Protein AF-A0A847DPF0-F1 (afdb_monomer_lite)

Structure (mmCIF, N/CA/C/O backbone):
data_AF-A0A847DPF0-F1
#
_entry.id   AF-A0A847DPF0-F1
#
loop_
_atom_site.group_PDB
_atom_site.id
_atom_site.type_symbol
_atom_site.label_atom_id
_atom_site.label_alt_id
_atom_site.label_comp_id
_atom_site.label_asym_id
_atom_site.label_entity_id
_atom_site.label_seq_id
_atom_site.pdbx_PDB_ins_code
_atom_site.Cartn_x
_atom_site.Cartn_y
_atom_site.Cartn_z
_atom_site.occupancy
_atom_site.B_iso_or_equiv
_atom_site.auth_seq_id
_atom_site.auth_comp_id
_atom_site.auth_asym_id
_atom_site.auth_atom_id
_atom_site.pdbx_PDB_model_num
ATOM 1 N N . MET A 1 1 ? -7.034 -13.609 19.473 1.00 72.25 1 MET A N 1
ATOM 2 C CA . MET A 1 1 ? -5.839 -13.436 18.614 1.00 72.25 1 MET A CA 1
ATOM 3 C C . MET A 1 1 ? -6.177 -13.614 17.130 1.00 72.25 1 MET A C 1
ATOM 5 O O . MET A 1 1 ? -5.946 -12.679 16.377 1.00 72.25 1 MET A O 1
ATOM 9 N N . ALA A 1 2 ? -6.837 -14.715 16.737 1.00 83.12 2 ALA A N 1
ATOM 10 C CA . ALA A 1 2 ? -7.254 -15.003 15.352 1.00 83.12 2 ALA A CA 1
ATOM 11 C C . ALA A 1 2 ? -7.943 -13.831 14.622 1.00 83.12 2 ALA A C 1
ATOM 13 O O . ALA A 1 2 ? -7.499 -13.434 13.554 1.00 83.12 2 ALA A O 1
ATOM 14 N N . LYS A 1 3 ? -8.940 -13.184 15.246 1.00 84.25 3 LYS A N 1
ATOM 15 C CA . LYS A 1 3 ? -9.634 -12.020 14.661 1.00 84.25 3 LYS A CA 1
ATOM 16 C C . LYS A 1 3 ? -8.692 -10.865 14.283 1.00 84.25 3 LYS A C 1
ATOM 18 O O . LYS A 1 3 ? -8.919 -10.216 13.273 1.00 84.25 3 LYS A O 1
ATOM 23 N N . ARG A 1 4 ? -7.636 -10.609 15.068 1.00 86.25 4 ARG A N 1
ATOM 24 C CA . ARG A 1 4 ? -6.664 -9.537 14.777 1.00 86.25 4 ARG A CA 1
ATOM 25 C C . ARG A 1 4 ? -5.805 -9.897 13.570 1.00 86.25 4 ARG A C 1
ATOM 27 O O . ARG A 1 4 ? -5.619 -9.067 12.693 1.00 86.25 4 ARG A O 1
ATOM 34 N N . ILE A 1 5 ? -5.354 -11.149 13.506 1.00 87.31 5 ILE A N 1
ATOM 35 C CA . ILE A 1 5 ? -4.572 -11.672 12.381 1.00 87.31 5 ILE A CA 1
ATOM 36 C C . ILE A 1 5 ? -5.396 -11.600 11.092 1.00 87.31 5 ILE A C 1
ATOM 38 O O . ILE A 1 5 ? -4.906 -11.085 10.097 1.00 87.31 5 ILE A O 1
ATOM 42 N N . SER A 1 6 ? -6.668 -12.009 11.119 1.00 89.38 6 SER A N 1
ATOM 43 C CA . SER A 1 6 ? -7.554 -11.902 9.952 1.00 89.38 6 SER A CA 1
ATOM 44 C C . SER A 1 6 ? -7.735 -10.458 9.475 1.00 89.38 6 SER A C 1
ATOM 46 O O . SER A 1 6 ? -7.743 -10.216 8.274 1.00 89.38 6 SER A O 1
ATOM 48 N N . VAL A 1 7 ? -7.839 -9.487 10.391 1.00 89.50 7 VAL A N 1
ATOM 49 C CA . VAL A 1 7 ? -7.923 -8.061 10.026 1.00 89.50 7 VAL A CA 1
ATOM 50 C C . VAL A 1 7 ? -6.612 -7.562 9.421 1.00 89.50 7 VAL A C 1
ATOM 52 O O . VAL A 1 7 ? -6.655 -6.804 8.460 1.00 89.50 7 VAL A O 1
ATOM 55 N N . MET A 1 8 ? -5.458 -8.002 9.930 1.00 90.25 8 MET A N 1
ATOM 56 C CA . MET A 1 8 ? -4.157 -7.649 9.348 1.00 90.25 8 MET A CA 1
ATOM 57 C C . MET A 1 8 ? -3.954 -8.272 7.967 1.00 90.25 8 MET A C 1
ATOM 59 O O . MET A 1 8 ? -3.493 -7.585 7.067 1.00 90.25 8 MET A O 1
ATOM 63 N N . LEU A 1 9 ? -4.356 -9.530 7.766 1.00 88.88 9 LEU A N 1
ATOM 64 C CA . LEU A 1 9 ? -4.334 -10.166 6.445 1.00 88.88 9 LEU A CA 1
ATOM 65 C C . LEU A 1 9 ? -5.283 -9.462 5.467 1.00 88.88 9 LEU A C 1
ATOM 67 O O . LEU A 1 9 ? -4.934 -9.246 4.312 1.00 88.88 9 LEU A O 1
ATOM 71 N N . GLY A 1 10 ? -6.460 -9.045 5.938 1.00 89.75 10 GLY A N 1
ATOM 72 C CA . GLY A 1 10 ? -7.380 -8.233 5.145 1.00 89.75 10 GLY A CA 1
ATOM 73 C C . GLY A 1 10 ? -6.815 -6.849 4.810 1.00 89.75 10 GLY A C 1
ATOM 74 O O . GLY A 1 10 ? -6.996 -6.384 3.694 1.00 89.75 10 GLY A O 1
ATOM 75 N N . ALA A 1 11 ? -6.107 -6.211 5.746 1.00 88.75 11 ALA A N 1
ATOM 76 C CA . ALA A 1 11 ? -5.435 -4.927 5.533 1.00 88.75 11 ALA A CA 1
ATOM 77 C C . ALA A 1 11 ? -4.211 -5.035 4.611 1.00 88.75 11 ALA A C 1
ATOM 79 O O . ALA A 1 11 ? -3.897 -4.081 3.910 1.00 88.75 11 ALA A O 1
ATOM 80 N N . TRP A 1 12 ? -3.545 -6.192 4.596 1.00 90.56 12 TRP A N 1
ATOM 81 C CA . TRP A 1 12 ? -2.499 -6.507 3.626 1.00 90.56 12 TRP A CA 1
ATOM 82 C C . TRP A 1 12 ? -3.072 -6.643 2.214 1.00 90.56 12 TRP A C 1
ATOM 84 O O . TRP A 1 12 ? -2.501 -6.110 1.270 1.00 90.56 12 TRP A O 1
ATOM 94 N N . LEU A 1 13 ? -4.219 -7.318 2.074 1.00 88.75 13 LEU A N 1
ATOM 95 C CA . LEU A 1 13 ? -4.858 -7.530 0.775 1.00 88.75 13 LEU A CA 1
ATOM 96 C C . LEU A 1 13 ? -5.512 -6.257 0.222 1.00 88.75 13 LEU A C 1
ATOM 98 O O . LEU A 1 13 ? -5.413 -5.994 -0.972 1.00 88.75 13 LEU A O 1
ATOM 102 N N . ILE A 1 14 ? -6.202 -5.501 1.079 1.00 88.81 14 ILE A N 1
ATOM 103 C CA . ILE A 1 14 ? -6.930 -4.283 0.721 1.00 88.81 14 ILE A CA 1
ATOM 104 C C . ILE A 1 14 ? -6.419 -3.137 1.605 1.00 88.81 14 ILE A C 1
ATOM 106 O O . ILE A 1 14 ? -6.721 -3.114 2.810 1.00 88.81 14 ILE A O 1
ATOM 110 N N . PRO A 1 15 ? -5.703 -2.158 1.025 1.00 86.38 15 PRO A N 1
ATOM 111 C CA . PRO A 1 15 ? -5.195 -1.017 1.770 1.00 86.38 15 PRO A CA 1
ATOM 112 C C . PRO A 1 15 ? -6.320 -0.292 2.518 1.00 86.38 15 PRO A C 1
ATOM 114 O O . PRO A 1 15 ? -7.408 -0.066 1.994 1.00 86.38 15 PRO A O 1
ATOM 117 N N . GLY A 1 16 ? -6.092 0.059 3.783 1.00 85.62 16 GLY A N 1
ATOM 118 C CA . GLY A 1 16 ? -7.081 0.781 4.593 1.00 85.62 16 GLY A CA 1
ATOM 119 C C . GLY A 1 16 ? -8.219 -0.069 5.187 1.00 85.62 16 GLY A C 1
ATOM 120 O O . GLY A 1 16 ? -8.933 0.429 6.062 1.00 85.62 16 GLY A O 1
ATOM 121 N N . LEU A 1 17 ? -8.359 -1.358 4.839 1.00 88.94 17 LEU A N 1
ATOM 122 C CA . LEU A 1 17 ? -9.392 -2.238 5.418 1.00 88.94 17 LEU A CA 1
ATOM 123 C C . LEU A 1 17 ? -9.263 -2.354 6.945 1.00 88.94 17 LEU A C 1
ATOM 125 O O . LEU A 1 17 ? -10.265 -2.369 7.663 1.00 88.94 17 LEU A O 1
ATOM 129 N N . GLY A 1 18 ? -8.032 -2.341 7.461 1.00 87.75 18 GLY A N 1
ATOM 130 C CA . GLY A 1 18 ? -7.768 -2.341 8.900 1.00 87.75 18 GLY A CA 1
ATOM 131 C C . GLY A 1 18 ? -8.376 -1.138 9.634 1.00 87.75 18 GLY A C 1
ATOM 132 O O . GLY A 1 18 ? -8.964 -1.303 10.702 1.00 87.75 18 GLY A O 1
ATOM 133 N N . PHE A 1 19 ? -8.322 0.062 9.051 1.00 89.31 19 PHE A N 1
ATOM 134 C CA . PHE A 1 19 ? -8.974 1.251 9.615 1.00 89.31 19 PHE A CA 1
ATOM 135 C C . PHE A 1 19 ? -10.498 1.178 9.488 1.00 89.31 19 PHE A C 1
ATOM 137 O O . PHE A 1 19 ? -11.216 1.601 10.395 1.00 89.31 19 PHE A O 1
ATOM 144 N N . TRP A 1 20 ? -11.001 0.597 8.396 1.00 90.62 20 TRP A N 1
ATOM 145 C CA . TRP A 1 20 ? -12.437 0.453 8.168 1.00 90.62 20 TRP A CA 1
ATOM 146 C C . TRP A 1 20 ? -13.099 -0.433 9.226 1.00 90.62 20 TRP A C 1
ATOM 148 O O . TRP A 1 20 ? -14.112 -0.048 9.813 1.00 90.62 20 TRP A O 1
ATOM 158 N N . VAL A 1 21 ? -12.507 -1.599 9.505 1.00 90.06 21 VAL A N 1
ATOM 159 C CA . VAL A 1 21 ? -13.025 -2.560 10.495 1.00 90.06 21 VAL A CA 1
ATOM 160 C C . VAL A 1 21 ? -13.016 -1.979 11.910 1.00 90.06 21 VAL A C 1
ATOM 162 O O . VAL A 1 21 ? -13.909 -2.281 12.699 1.00 90.06 21 VAL A O 1
ATOM 165 N N . ASN A 1 22 ? -12.051 -1.115 12.225 1.00 87.88 22 ASN A N 1
ATOM 166 C CA . ASN A 1 22 ? -11.950 -0.465 13.530 1.00 87.88 22 ASN A CA 1
ATOM 167 C C . ASN A 1 22 ? -12.730 0.871 13.621 1.00 87.88 22 ASN A C 1
ATOM 169 O O . ASN A 1 22 ? -12.622 1.578 14.618 1.00 87.88 22 ASN A O 1
ATOM 173 N N . GLY A 1 23 ? -13.544 1.216 12.612 1.00 88.56 23 GLY A N 1
ATOM 174 C CA . GLY A 1 23 ? -14.472 2.358 12.642 1.00 88.56 23 GLY A CA 1
ATOM 175 C C . GLY A 1 23 ? -13.927 3.678 12.080 1.00 88.56 23 GLY A C 1
ATOM 176 O O . GLY A 1 23 ? -14.692 4.624 11.889 1.00 88.56 23 GLY A O 1
ATOM 177 N N . ALA A 1 24 ? -12.646 3.748 11.715 1.00 89.81 24 ALA A N 1
ATOM 178 C CA . ALA A 1 24 ? -11.996 4.938 11.164 1.00 89.81 24 ALA A CA 1
ATOM 179 C C . ALA A 1 24 ? -12.177 5.052 9.635 1.00 89.81 24 ALA A C 1
ATOM 181 O O . ALA A 1 24 ? -11.220 5.071 8.858 1.00 89.81 24 ALA A O 1
ATOM 182 N N . ARG A 1 25 ? -13.434 5.149 9.178 1.00 90.25 25 ARG A N 1
ATOM 183 C CA . ARG A 1 25 ? -13.790 5.086 7.743 1.00 90.25 25 ARG A CA 1
ATOM 184 C C . ARG A 1 25 ? -13.151 6.180 6.880 1.00 90.25 25 ARG A C 1
ATOM 186 O O . ARG A 1 25 ? -12.773 5.906 5.749 1.00 90.25 25 ARG A O 1
ATOM 193 N N . LYS A 1 26 ? -12.999 7.406 7.398 1.00 90.31 26 LYS A N 1
ATOM 194 C CA . LYS A 1 26 ? -12.374 8.510 6.640 1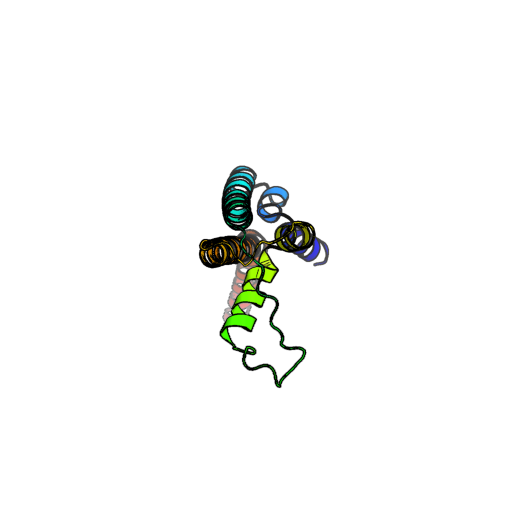.00 90.31 26 LYS A CA 1
ATOM 195 C C . LYS A 1 26 ? -10.910 8.207 6.311 1.00 90.31 26 LYS A C 1
ATOM 197 O O . LYS A 1 26 ? -10.501 8.360 5.168 1.00 90.31 26 LYS A O 1
ATOM 202 N N . GLN A 1 27 ? -10.149 7.735 7.299 1.00 89.88 27 GLN A N 1
ATOM 203 C CA . GLN A 1 27 ? -8.745 7.355 7.118 1.00 89.88 27 GLN A CA 1
ATOM 204 C C . GLN A 1 27 ? -8.617 6.156 6.177 1.00 89.88 27 GLN A C 1
ATOM 206 O O . GLN A 1 27 ? -7.768 6.173 5.294 1.00 89.88 27 GLN A O 1
ATOM 211 N N . ALA A 1 28 ? -9.506 5.166 6.313 1.00 89.88 28 ALA A N 1
ATOM 212 C CA . ALA A 1 28 ? -9.550 4.012 5.423 1.00 89.88 28 ALA A CA 1
ATOM 213 C C . ALA A 1 28 ? -9.701 4.418 3.950 1.00 89.88 28 ALA A C 1
ATOM 215 O O . ALA A 1 28 ? -8.925 3.964 3.118 1.00 89.88 28 ALA A O 1
ATOM 216 N N . ILE A 1 29 ? -10.654 5.305 3.639 1.00 92.94 29 ILE A N 1
ATOM 217 C CA . ILE A 1 29 ? -10.900 5.768 2.265 1.00 92.94 29 ILE A CA 1
ATOM 218 C C . ILE A 1 29 ? -9.709 6.566 1.731 1.00 92.94 29 ILE A C 1
ATOM 220 O O . ILE A 1 29 ? -9.291 6.337 0.602 1.00 92.94 29 ILE A O 1
ATOM 224 N N . ILE A 1 30 ? -9.151 7.482 2.529 1.00 93.88 30 ILE A N 1
ATOM 225 C CA . ILE A 1 30 ? -8.006 8.300 2.105 1.00 93.88 30 ILE A CA 1
ATOM 226 C C . ILE A 1 30 ? -6.801 7.410 1.784 1.00 93.88 30 ILE A C 1
ATOM 228 O O . ILE A 1 30 ? -6.205 7.562 0.722 1.00 93.88 30 ILE A O 1
ATOM 232 N N . LEU A 1 31 ? -6.465 6.468 2.672 1.00 91.88 31 LEU A N 1
ATOM 233 C CA . LEU A 1 31 ? -5.346 5.547 2.464 1.00 91.88 31 LEU A CA 1
ATOM 234 C C . LEU A 1 31 ? -5.590 4.617 1.278 1.00 91.88 31 LEU A C 1
ATOM 236 O O . LEU A 1 31 ? -4.681 4.426 0.480 1.00 91.88 31 LEU A O 1
ATOM 240 N N . PHE A 1 32 ? -6.808 4.088 1.139 1.00 92.50 32 PHE A N 1
ATOM 241 C CA . PHE A 1 32 ? -7.175 3.249 0.004 1.00 92.50 32 PHE A CA 1
ATOM 242 C C . PHE A 1 32 ? -6.993 3.997 -1.318 1.00 92.50 32 PHE A C 1
ATOM 244 O O . PHE A 1 32 ? -6.247 3.542 -2.173 1.00 92.50 32 PHE A O 1
ATOM 251 N N . ILE A 1 33 ? -7.597 5.183 -1.456 1.00 93.94 33 ILE A N 1
ATOM 252 C CA . ILE A 1 33 ? -7.495 5.991 -2.678 1.00 93.94 33 ILE A CA 1
ATOM 253 C C . ILE A 1 33 ? -6.038 6.342 -2.972 1.00 93.94 33 ILE A C 1
ATOM 255 O O . ILE A 1 33 ? -5.595 6.202 -4.104 1.00 93.94 33 ILE A O 1
ATOM 259 N N . LEU A 1 34 ? -5.279 6.791 -1.972 1.00 94.31 34 LEU A N 1
ATOM 260 C CA . LEU A 1 34 ? -3.902 7.219 -2.185 1.00 94.31 34 LEU A CA 1
ATOM 261 C C . LEU A 1 34 ? -3.013 6.049 -2.622 1.00 94.31 34 LEU A C 1
ATOM 263 O O . LEU A 1 34 ? -2.304 6.168 -3.614 1.00 94.31 34 LEU A O 1
ATOM 267 N N . ILE A 1 35 ? -3.071 4.915 -1.922 1.00 93.19 35 ILE A N 1
ATOM 268 C CA . ILE A 1 35 ? -2.233 3.745 -2.223 1.00 93.19 35 ILE A CA 1
ATOM 269 C C . ILE A 1 35 ? -2.614 3.135 -3.577 1.00 93.19 35 ILE A C 1
ATOM 271 O O . ILE A 1 35 ? -1.720 2.823 -4.368 1.00 93.19 35 ILE A O 1
ATOM 275 N N . GLU A 1 36 ? -3.913 3.036 -3.869 1.00 91.31 36 GLU A N 1
ATOM 276 C CA . GLU A 1 36 ? -4.426 2.483 -5.124 1.00 91.31 36 GLU A CA 1
ATOM 277 C C . GLU A 1 36 ? -4.115 3.392 -6.320 1.00 91.31 36 GLU A C 1
ATOM 279 O O . GLU A 1 36 ? -3.740 2.907 -7.381 1.00 91.31 36 GLU A O 1
ATOM 284 N N . LEU A 1 37 ? -4.191 4.720 -6.162 1.00 93.31 37 LEU A N 1
ATOM 285 C CA . LEU A 1 37 ? -3.801 5.657 -7.221 1.00 93.31 37 LEU A CA 1
ATOM 286 C C . LEU A 1 37 ? -2.308 5.561 -7.532 1.00 93.31 37 LEU A C 1
ATOM 288 O O . LEU A 1 37 ? -1.928 5.548 -8.700 1.00 93.31 37 LEU A O 1
ATOM 292 N N . LEU A 1 38 ? -1.459 5.468 -6.507 1.00 92.88 38 LEU A N 1
ATOM 293 C CA . LEU A 1 38 ? -0.020 5.279 -6.700 1.00 92.88 38 LEU A CA 1
ATOM 294 C C . LEU A 1 38 ? 0.287 3.948 -7.392 1.00 92.88 38 LEU A C 1
ATOM 296 O O . LEU A 1 38 ? 1.134 3.894 -8.282 1.00 92.88 38 LEU A O 1
ATOM 300 N N . PHE A 1 39 ? -0.435 2.893 -7.014 1.00 90.19 39 PHE A N 1
ATOM 301 C CA . PHE A 1 39 ? -0.334 1.589 -7.654 1.00 90.19 39 PHE A CA 1
ATOM 302 C C . PHE A 1 39 ? -0.762 1.653 -9.128 1.00 90.19 39 PHE A C 1
ATOM 304 O O . PHE A 1 39 ? -0.017 1.226 -10.008 1.00 90.19 39 PHE A O 1
ATOM 311 N N . ALA A 1 40 ? -1.908 2.273 -9.416 1.00 90.00 40 ALA A N 1
ATOM 312 C CA . ALA A 1 40 ? -2.419 2.452 -10.770 1.00 90.00 40 ALA A CA 1
ATOM 313 C C . ALA A 1 40 ? -1.471 3.285 -11.645 1.00 90.00 40 ALA A C 1
ATOM 315 O O . ALA A 1 40 ? -1.250 2.940 -12.802 1.00 90.00 40 ALA A O 1
ATOM 316 N N . VAL A 1 41 ? -0.860 4.345 -11.102 1.00 90.50 41 VAL A N 1
ATOM 317 C CA . VAL A 1 41 ? 0.177 5.121 -11.804 1.00 90.50 41 VAL A CA 1
ATOM 318 C C . VAL A 1 41 ? 1.388 4.244 -12.123 1.00 90.50 41 VAL A C 1
ATOM 320 O O . VAL A 1 41 ? 1.873 4.274 -13.253 1.00 90.50 41 VAL A O 1
ATOM 323 N N . GLY A 1 42 ? 1.841 3.427 -11.168 1.00 86.69 42 GLY A N 1
ATOM 324 C CA . GLY A 1 42 ? 2.922 2.467 -11.389 1.00 86.69 42 GLY A CA 1
ATOM 325 C C . GLY A 1 42 ? 2.613 1.473 -12.511 1.00 86.69 42 GLY A C 1
ATOM 326 O O . GLY A 1 42 ? 3.444 1.273 -13.395 1.00 86.69 42 GLY A O 1
ATOM 327 N N . LEU A 1 43 ? 1.393 0.925 -12.538 1.00 86.62 43 LEU A N 1
ATOM 328 C CA . LEU A 1 43 ? 0.938 0.031 -13.607 1.00 86.62 43 LEU A CA 1
ATOM 329 C C . LEU A 1 43 ? 0.820 0.735 -14.966 1.00 86.62 43 LEU A C 1
ATOM 331 O O . LEU A 1 43 ? 1.266 0.193 -15.974 1.00 86.62 43 LEU A O 1
ATOM 335 N N . CYS A 1 44 ? 0.266 1.949 -15.014 1.00 87.12 44 CYS A N 1
ATOM 336 C CA . CYS A 1 44 ? 0.152 2.734 -16.248 1.00 87.12 44 CYS A CA 1
ATOM 337 C C . CYS A 1 44 ? 1.518 3.044 -16.874 1.00 87.12 44 CYS A C 1
ATOM 339 O O . CYS A 1 44 ? 1.633 3.148 -18.093 1.00 87.12 44 CYS A O 1
ATOM 341 N N . LEU A 1 45 ? 2.560 3.166 -16.050 1.00 85.88 45 LEU A N 1
ATOM 342 C CA . LEU A 1 45 ? 3.939 3.371 -16.493 1.00 85.88 45 LEU A CA 1
ATOM 343 C C . LEU A 1 45 ? 4.651 2.066 -16.882 1.00 85.88 45 LEU A C 1
ATOM 345 O O . LEU A 1 45 ? 5.851 2.087 -17.138 1.00 85.88 45 LEU A O 1
ATOM 349 N N . SER A 1 46 ? 3.925 0.944 -16.965 1.00 82.25 46 SER A N 1
ATOM 350 C CA . SER A 1 46 ? 4.492 -0.389 -17.215 1.00 82.25 46 SER A CA 1
ATOM 351 C C . SER A 1 46 ? 5.531 -0.794 -16.166 1.00 82.25 46 SER A C 1
ATOM 353 O O . SER A 1 46 ? 6.534 -1.421 -16.494 1.00 82.25 46 SER A O 1
ATOM 355 N N . GLY A 1 47 ? 5.303 -0.412 -14.905 1.00 77.12 47 GLY A N 1
ATOM 356 C CA . GLY A 1 47 ? 6.125 -0.859 -13.789 1.00 77.12 47 GLY A CA 1
ATOM 357 C C . GLY A 1 47 ? 6.057 -2.373 -13.630 1.00 77.12 47 GLY A C 1
ATOM 358 O O . GLY A 1 47 ? 4.978 -2.965 -13.697 1.00 77.12 47 GLY A O 1
ATOM 359 N N . THR A 1 48 ? 7.208 -2.984 -13.380 1.00 77.56 48 THR A N 1
ATOM 360 C CA . THR A 1 48 ? 7.327 -4.429 -13.193 1.00 77.56 48 THR A CA 1
ATOM 361 C C . THR A 1 48 ? 7.653 -4.718 -11.741 1.00 77.56 48 THR A C 1
ATOM 363 O O . THR A 1 48 ? 8.456 -4.027 -11.111 1.00 77.56 48 THR A O 1
ATOM 366 N N . ILE A 1 49 ? 7.043 -5.772 -11.201 1.00 73.88 49 ILE A N 1
ATOM 367 C CA . ILE A 1 49 ? 7.438 -6.248 -9.883 1.00 73.88 49 ILE A CA 1
ATOM 368 C C . ILE A 1 49 ? 8.766 -6.974 -9.998 1.00 73.88 49 ILE A C 1
ATOM 370 O O . ILE A 1 49 ? 8.889 -7.951 -10.734 1.00 73.88 49 ILE A O 1
ATOM 374 N N . VAL A 1 50 ? 9.754 -6.504 -9.241 1.00 71.69 50 VAL A N 1
ATOM 375 C CA . VAL A 1 50 ? 11.083 -7.118 -9.212 1.00 71.69 50 VAL A CA 1
ATOM 376 C C . VAL A 1 50 ? 10.962 -8.473 -8.526 1.00 71.69 50 VAL A C 1
ATOM 378 O O . VAL A 1 50 ? 10.897 -8.549 -7.301 1.00 71.69 50 VAL A O 1
ATOM 381 N N . ILE A 1 51 ? 10.917 -9.547 -9.312 1.00 69.69 51 ILE A N 1
ATOM 382 C CA . ILE A 1 51 ? 11.035 -10.913 -8.810 1.00 69.69 51 ILE A CA 1
ATOM 383 C C . ILE A 1 51 ? 12.520 -11.265 -8.873 1.00 69.69 51 ILE A C 1
ATOM 385 O O . ILE A 1 51 ? 13.064 -11.414 -9.968 1.00 69.69 51 ILE A O 1
ATOM 389 N N . PRO A 1 52 ? 13.211 -11.362 -7.728 1.00 63.88 52 PRO A N 1
ATOM 390 C CA . PRO A 1 52 ? 14.627 -11.643 -7.733 1.00 63.88 52 PRO A CA 1
ATOM 391 C C . PRO A 1 52 ? 14.835 -13.040 -8.314 1.00 63.88 52 PRO A C 1
ATOM 393 O O . PRO A 1 52 ? 14.172 -14.006 -7.930 1.00 63.88 52 PRO A O 1
ATOM 396 N N . SER A 1 53 ? 15.809 -13.167 -9.209 1.00 59.69 53 SER A N 1
ATOM 397 C CA . SER A 1 53 ? 16.242 -14.430 -9.817 1.00 59.69 53 SER A CA 1
ATOM 398 C C . SER A 1 53 ? 16.937 -15.372 -8.814 1.00 59.69 53 SER A C 1
ATOM 400 O O . SER A 1 53 ? 17.586 -16.343 -9.194 1.00 59.69 53 SER A O 1
ATOM 402 N N . THR A 1 54 ? 16.749 -15.137 -7.512 1.00 51.81 54 THR A N 1
ATOM 403 C CA . THR A 1 54 ? 17.370 -15.780 -6.345 1.00 51.81 54 THR A CA 1
ATOM 404 C C . THR A 1 54 ? 17.162 -17.290 -6.207 1.00 51.81 54 THR A C 1
ATOM 406 O O . THR A 1 54 ? 17.731 -17.881 -5.295 1.00 51.81 54 THR A O 1
ATOM 409 N N . PHE A 1 55 ? 16.428 -17.953 -7.106 1.00 53.66 55 PHE A N 1
ATOM 410 C CA . PHE A 1 55 ? 16.491 -19.417 -7.222 1.00 53.66 55 PHE A CA 1
ATOM 411 C C . PHE A 1 55 ? 17.710 -19.905 -8.022 1.00 53.66 55 PHE A C 1
ATOM 413 O O . PHE A 1 55 ? 17.973 -21.105 -8.054 1.00 53.66 55 PHE A O 1
ATOM 420 N N . ASN A 1 56 ? 18.485 -18.995 -8.622 1.00 55.66 56 ASN A N 1
ATOM 421 C CA . ASN A 1 56 ? 19.759 -19.291 -9.259 1.00 55.66 56 ASN A CA 1
ATOM 422 C C . ASN A 1 56 ? 20.892 -18.448 -8.634 1.00 55.66 56 ASN A C 1
ATOM 424 O O . ASN A 1 56 ? 21.107 -17.306 -9.042 1.00 55.66 56 ASN A O 1
ATOM 428 N N . PRO A 1 57 ? 21.649 -18.989 -7.660 1.00 56.94 57 PRO A N 1
ATOM 429 C CA . PRO A 1 57 ? 22.747 -18.276 -6.999 1.00 56.94 57 PRO A CA 1
ATOM 430 C C . PRO A 1 57 ? 23.935 -17.940 -7.923 1.00 56.94 57 PRO A C 1
ATOM 432 O O . PRO A 1 57 ? 24.866 -17.272 -7.483 1.00 56.94 57 PRO A O 1
ATOM 435 N N . MET A 1 58 ? 23.924 -18.389 -9.186 1.00 56.16 58 MET A N 1
ATOM 436 C CA . MET A 1 58 ? 24.931 -18.040 -10.197 1.00 56.16 58 MET A CA 1
ATOM 437 C C . MET A 1 58 ? 24.509 -16.898 -11.135 1.00 56.16 58 MET A C 1
ATOM 439 O O . MET A 1 58 ? 25.305 -16.485 -11.979 1.00 56.16 58 MET A O 1
ATOM 443 N N . ALA A 1 59 ? 23.288 -16.368 -11.015 1.00 59.97 59 ALA A N 1
ATOM 444 C CA . ALA A 1 59 ? 22.874 -15.207 -11.794 1.00 59.97 59 ALA A CA 1
ATOM 445 C C . ALA A 1 59 ? 23.496 -13.927 -11.206 1.00 59.97 59 ALA A C 1
ATOM 447 O O . ALA A 1 59 ? 23.303 -13.612 -10.032 1.00 59.97 59 ALA A O 1
ATOM 448 N N . SER A 1 60 ? 24.205 -13.154 -12.036 1.00 56.38 60 SER A N 1
ATOM 449 C CA . SER A 1 60 ? 24.861 -11.881 -11.668 1.00 56.38 60 SER A CA 1
ATOM 450 C C . SER A 1 60 ? 23.897 -10.784 -11.168 1.00 56.38 60 SER A C 1
ATOM 452 O O . SER A 1 60 ? 24.334 -9.700 -10.786 1.00 56.38 60 SER A O 1
ATOM 454 N N . GLU A 1 61 ? 22.592 -11.051 -11.184 1.00 55.81 61 GLU A N 1
ATOM 455 C CA . GLU A 1 61 ? 21.502 -10.136 -10.833 1.00 55.81 61 GLU A CA 1
ATOM 456 C C . GLU A 1 61 ? 20.972 -10.352 -9.404 1.00 55.81 61 GLU A C 1
ATOM 458 O O . GLU A 1 61 ? 20.129 -9.588 -8.932 1.00 55.81 61 GLU A O 1
ATOM 463 N N . ALA A 1 62 ? 21.478 -11.364 -8.684 1.00 57.34 62 ALA A N 1
ATOM 464 C CA . ALA A 1 62 ? 21.151 -11.615 -7.282 1.00 57.34 62 ALA A CA 1
ATOM 465 C C . ALA A 1 62 ? 21.800 -10.554 -6.368 1.00 57.34 62 ALA A C 1
ATOM 467 O O . ALA A 1 62 ? 22.791 -10.793 -5.681 1.00 57.34 62 ALA A O 1
ATOM 468 N N . ASN A 1 63 ? 21.236 -9.348 -6.384 1.00 72.31 63 ASN A N 1
ATOM 469 C CA . ASN A 1 63 ? 21.653 -8.210 -5.574 1.00 72.31 63 ASN A CA 1
ATOM 470 C C . ASN A 1 63 ? 20.733 -8.067 -4.348 1.00 72.31 63 ASN A C 1
ATOM 472 O O . ASN A 1 63 ? 19.515 -8.239 -4.443 1.00 72.31 63 ASN A O 1
ATOM 476 N N . ILE A 1 64 ? 21.292 -7.688 -3.195 1.00 80.88 64 ILE A N 1
ATOM 477 C CA . ILE A 1 64 ? 20.525 -7.392 -1.975 1.00 80.88 64 ILE A CA 1
ATOM 478 C C . ILE A 1 64 ? 19.431 -6.342 -2.215 1.00 80.88 64 ILE A C 1
ATOM 480 O O . ILE A 1 64 ? 18.351 -6.429 -1.636 1.00 80.88 64 ILE A O 1
ATOM 484 N N . VAL A 1 65 ? 19.670 -5.395 -3.126 1.00 80.44 65 VAL A N 1
ATOM 485 C CA . VAL A 1 65 ? 18.688 -4.376 -3.515 1.00 80.44 65 VAL A CA 1
ATOM 486 C C . VAL A 1 65 ? 17.451 -5.006 -4.159 1.00 80.44 65 VAL A C 1
ATOM 488 O O . VAL A 1 65 ? 16.337 -4.583 -3.858 1.00 80.44 65 VAL A O 1
ATOM 491 N N . ALA A 1 66 ? 17.614 -6.044 -4.984 1.00 78.75 66 ALA A N 1
ATOM 492 C CA . ALA A 1 66 ? 16.494 -6.745 -5.613 1.00 78.75 66 ALA A CA 1
ATOM 493 C C . ALA A 1 66 ? 15.656 -7.503 -4.571 1.00 78.75 66 ALA A C 1
ATOM 495 O O . ALA A 1 66 ? 14.428 -7.451 -4.605 1.00 78.75 66 ALA A O 1
ATOM 496 N N . ILE A 1 67 ? 16.313 -8.129 -3.588 1.00 82.06 67 ILE A N 1
ATOM 497 C CA . ILE A 1 67 ? 15.642 -8.817 -2.474 1.00 82.06 67 ILE A CA 1
ATOM 498 C C . ILE A 1 67 ? 14.847 -7.823 -1.622 1.00 82.06 67 ILE A C 1
ATOM 500 O O . ILE A 1 67 ? 13.679 -8.058 -1.323 1.00 82.06 67 ILE A O 1
ATOM 504 N N . LEU A 1 68 ? 15.453 -6.693 -1.250 1.00 84.50 68 LEU A N 1
ATOM 505 C CA . LEU A 1 68 ? 14.772 -5.654 -0.475 1.00 84.50 68 LEU A CA 1
ATOM 506 C C . LEU A 1 68 ? 13.594 -5.057 -1.249 1.00 84.50 68 LEU A C 1
ATOM 508 O O . LEU A 1 68 ? 12.511 -4.889 -0.693 1.00 84.50 68 LEU A O 1
ATOM 512 N N . SER A 1 69 ? 13.785 -4.805 -2.543 1.00 84.88 69 SER A N 1
ATOM 513 C CA . SER A 1 69 ? 12.734 -4.313 -3.436 1.00 84.88 69 SER A CA 1
ATOM 514 C C . SER A 1 69 ? 11.558 -5.282 -3.498 1.00 84.88 69 SER A C 1
ATOM 516 O O . SER A 1 69 ? 10.412 -4.844 -3.418 1.00 84.88 69 SER A O 1
ATOM 518 N N . PHE A 1 70 ? 11.829 -6.585 -3.583 1.00 84.75 70 PHE A N 1
ATOM 519 C CA . PHE A 1 70 ? 10.806 -7.626 -3.563 1.00 84.75 70 PHE A CA 1
ATOM 520 C C . PHE A 1 70 ? 10.054 -7.682 -2.235 1.00 84.75 70 PHE A C 1
ATOM 522 O O . PHE A 1 70 ? 8.826 -7.696 -2.231 1.00 84.75 70 PHE A O 1
ATOM 529 N N . ILE A 1 71 ? 10.770 -7.657 -1.105 1.00 87.62 71 ILE A N 1
ATOM 530 C CA . ILE A 1 71 ? 10.153 -7.666 0.230 1.00 87.62 71 ILE A CA 1
AT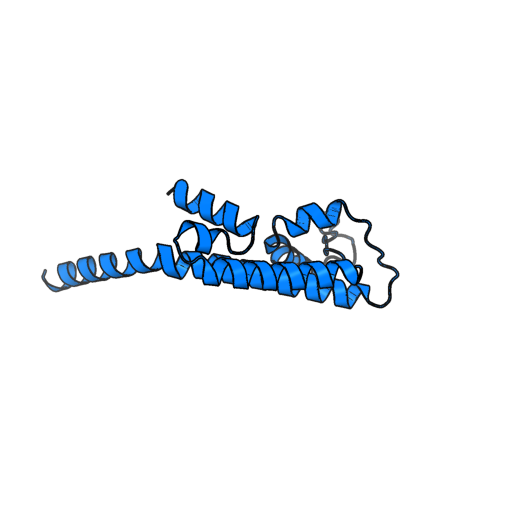OM 531 C C . ILE A 1 71 ? 9.219 -6.467 0.395 1.00 87.62 71 ILE A C 1
ATOM 533 O O . ILE A 1 71 ? 8.108 -6.622 0.894 1.00 87.62 71 ILE A O 1
ATOM 537 N N . VAL A 1 72 ? 9.638 -5.277 -0.043 1.00 89.06 72 VAL A N 1
ATOM 538 C CA . VAL A 1 72 ? 8.790 -4.081 0.018 1.00 89.06 72 VAL A CA 1
ATOM 539 C C . VAL A 1 72 ? 7.576 -4.239 -0.893 1.00 89.06 72 VAL A C 1
ATOM 541 O O . VAL A 1 72 ? 6.458 -4.000 -0.448 1.00 89.06 72 VAL A O 1
ATOM 544 N N . GLN A 1 73 ? 7.765 -4.692 -2.133 1.00 88.31 73 GLN A N 1
ATOM 545 C CA . GLN A 1 73 ? 6.678 -4.869 -3.103 1.00 88.31 73 GLN A CA 1
ATOM 546 C C . GLN A 1 73 ? 5.671 -5.956 -2.703 1.00 88.31 73 GLN A C 1
ATOM 548 O O . GLN A 1 73 ? 4.487 -5.855 -3.024 1.00 88.31 73 GLN A O 1
ATOM 553 N N . PHE A 1 74 ? 6.094 -6.942 -1.910 1.00 88.50 74 PHE A N 1
ATOM 554 C CA . PHE A 1 74 ? 5.213 -7.956 -1.331 1.00 88.50 74 PHE A CA 1
ATOM 555 C C . PHE A 1 74 ? 4.102 -7.355 -0.457 1.00 88.50 74 PHE A C 1
ATOM 557 O O . PHE A 1 74 ? 3.010 -7.915 -0.348 1.00 88.50 74 PHE A O 1
ATOM 564 N N . PHE A 1 75 ? 4.335 -6.184 0.139 1.00 88.81 75 PHE A N 1
ATOM 565 C CA . PHE A 1 75 ? 3.326 -5.501 0.944 1.00 88.81 75 PHE A CA 1
ATOM 566 C C . PHE A 1 75 ? 2.212 -4.846 0.128 1.00 88.81 75 PHE A C 1
ATOM 568 O O . PHE A 1 75 ? 1.263 -4.364 0.734 1.00 88.81 75 PHE A O 1
ATOM 575 N N . ASN A 1 76 ? 2.244 -4.870 -1.208 1.00 84.31 76 ASN A N 1
ATOM 576 C CA . ASN A 1 76 ? 1.086 -4.463 -2.011 1.00 84.31 76 ASN A CA 1
ATOM 577 C C . ASN A 1 76 ? -0.040 -5.513 -2.033 1.00 84.31 76 ASN A C 1
ATOM 579 O O . ASN A 1 76 ? -1.147 -5.209 -2.464 1.00 84.31 76 ASN A O 1
ATOM 583 N N . GLY A 1 77 ? 0.221 -6.745 -1.577 1.00 82.44 77 GLY A N 1
ATOM 584 C CA . GLY A 1 77 ? -0.786 -7.795 -1.412 1.00 82.44 77 GLY A CA 1
ATOM 585 C C . GLY A 1 77 ? -1.635 -8.043 -2.659 1.00 82.44 77 GLY A C 1
ATOM 586 O O . GLY A 1 77 ? -1.206 -8.740 -3.578 1.00 82.44 77 GLY A O 1
ATOM 587 N N . GLY A 1 78 ? -2.843 -7.472 -2.689 1.00 76.06 78 GLY A N 1
ATOM 588 C CA . GLY A 1 78 ? -3.767 -7.568 -3.821 1.00 76.06 78 GLY A CA 1
ATOM 589 C C . GLY A 1 78 ? -3.204 -6.999 -5.126 1.00 76.06 78 GLY A C 1
ATOM 590 O O . GLY A 1 78 ? -3.363 -7.627 -6.174 1.00 76.06 78 GLY A O 1
ATOM 591 N N . GLY A 1 79 ? -2.473 -5.881 -5.070 1.00 78.12 79 GLY A N 1
ATOM 592 C CA . GLY A 1 79 ? -1.848 -5.284 -6.254 1.00 78.12 79 GLY A CA 1
ATOM 593 C C . GLY A 1 79 ? -0.820 -6.214 -6.903 1.00 78.12 79 GLY A C 1
ATOM 594 O O . GLY A 1 79 ? -0.771 -6.339 -8.126 1.00 78.12 79 GLY A O 1
ATOM 595 N N . LEU A 1 80 ? -0.077 -6.974 -6.093 1.00 79.75 80 LEU A N 1
ATOM 596 C CA . LEU A 1 80 ? 0.887 -7.953 -6.593 1.00 79.75 80 LEU A CA 1
ATOM 597 C C . LEU A 1 80 ? 0.209 -9.099 -7.351 1.00 79.75 80 LEU A C 1
ATOM 599 O O . LEU A 1 80 ? 0.758 -9.584 -8.331 1.00 79.75 80 LEU A O 1
ATOM 603 N N . ILE A 1 81 ? -0.990 -9.522 -6.946 1.00 79.00 81 ILE A N 1
ATOM 604 C CA . ILE A 1 81 ? -1.753 -10.549 -7.673 1.00 79.00 81 ILE A CA 1
ATOM 605 C C . ILE A 1 81 ? -2.249 -9.989 -9.011 1.00 79.00 81 ILE A C 1
ATOM 607 O O . ILE A 1 81 ? -2.143 -10.657 -10.037 1.00 79.00 81 ILE A O 1
ATOM 611 N N . ILE A 1 82 ? -2.760 -8.754 -9.011 1.00 77.31 82 ILE A N 1
ATOM 612 C CA . ILE A 1 82 ? -3.285 -8.093 -10.214 1.00 77.31 82 ILE A CA 1
ATOM 613 C C . ILE A 1 82 ? -2.175 -7.879 -11.249 1.00 77.31 82 ILE A C 1
ATOM 615 O O . ILE A 1 82 ? -2.382 -8.135 -12.435 1.00 77.31 82 ILE A O 1
ATOM 619 N N . SER A 1 83 ? -0.983 -7.465 -10.816 1.00 74.56 83 SER A N 1
ATOM 620 C CA . SER A 1 83 ? 0.132 -7.196 -11.726 1.00 74.56 83 SER A CA 1
ATOM 621 C C . SER A 1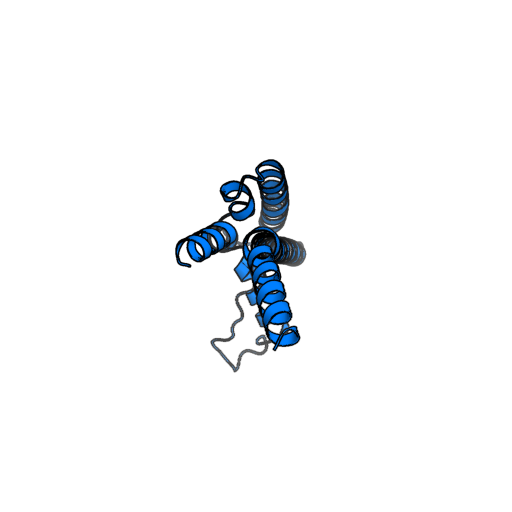 83 ? 0.659 -8.450 -12.431 1.00 74.56 83 SER A C 1
ATOM 623 O O . SER A 1 83 ? 1.235 -8.322 -13.501 1.00 74.56 83 SER A O 1
ATOM 625 N N . GLN A 1 84 ? 0.465 -9.655 -11.877 1.00 74.44 84 GLN A N 1
ATOM 626 C CA . GLN A 1 84 ? 0.842 -10.913 -12.550 1.00 74.44 84 GLN A CA 1
ATOM 627 C C . GLN A 1 84 ? -0.080 -11.255 -13.728 1.00 74.44 84 GLN A C 1
ATOM 629 O O . GLN A 1 84 ? 0.278 -12.056 -14.588 1.00 74.44 84 GLN A O 1
ATOM 634 N N . VAL A 1 85 ? -1.285 -10.683 -13.756 1.00 74.62 85 VAL A N 1
ATOM 635 C CA . VAL A 1 85 ? -2.287 -10.937 -14.801 1.00 74.62 85 VAL A CA 1
ATOM 636 C C . VAL A 1 85 ? -2.206 -9.885 -15.914 1.00 74.62 85 VAL A C 1
ATOM 638 O O . VAL A 1 85 ? -2.672 -10.125 -17.027 1.00 74.62 85 VAL A O 1
ATOM 641 N N . LEU A 1 86 ? -1.601 -8.726 -15.641 1.00 73.56 86 LEU A N 1
ATOM 642 C CA . LEU A 1 86 ? -1.434 -7.647 -16.610 1.00 73.56 86 LEU A CA 1
ATOM 643 C C . LEU A 1 86 ? -0.091 -7.776 -17.351 1.00 73.56 86 LEU A C 1
ATOM 645 O O . LEU A 1 86 ? 0.937 -7.995 -16.712 1.00 73.56 86 LEU A O 1
ATOM 649 N N . PRO A 1 87 ? -0.060 -7.626 -18.688 1.00 63.31 87 PRO A N 1
ATOM 650 C CA . PRO A 1 87 ? 1.181 -7.711 -19.447 1.00 63.31 87 PRO A CA 1
ATOM 651 C C . PRO A 1 87 ? 2.076 -6.502 -19.141 1.00 63.31 87 PRO A C 1
ATOM 653 O O . PRO A 1 87 ? 1.753 -5.373 -19.512 1.00 63.31 87 PRO A O 1
ATOM 656 N N . ALA A 1 88 ? 3.205 -6.740 -18.474 1.00 65.12 88 ALA A N 1
ATOM 657 C CA . ALA A 1 88 ? 4.234 -5.729 -18.265 1.00 65.12 88 ALA A CA 1
ATOM 658 C C . ALA A 1 88 ? 5.061 -5.546 -19.547 1.00 65.12 88 ALA A C 1
ATOM 660 O O . ALA A 1 88 ? 5.426 -6.520 -20.208 1.00 65.12 88 ALA A O 1
ATOM 661 N N . ASN A 1 89 ? 5.357 -4.295 -19.907 1.00 67.25 89 ASN A N 1
ATOM 662 C CA . ASN A 1 89 ? 6.231 -3.981 -21.032 1.00 67.25 89 ASN A CA 1
ATOM 663 C C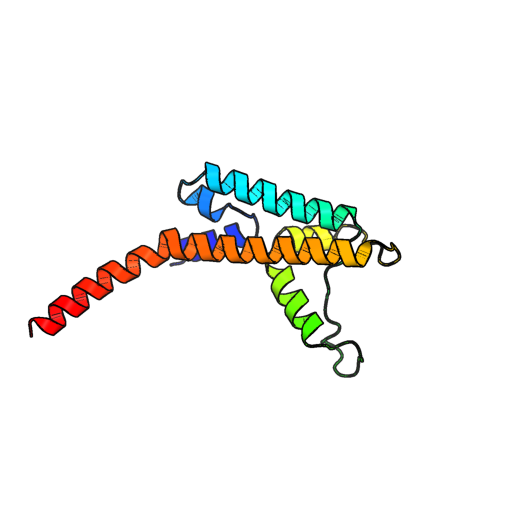 . ASN A 1 89 ? 7.551 -3.391 -20.525 1.00 67.25 89 ASN A C 1
ATOM 665 O O . ASN A 1 89 ? 7.685 -2.182 -20.346 1.00 67.25 89 ASN A O 1
ATOM 669 N N . GLU A 1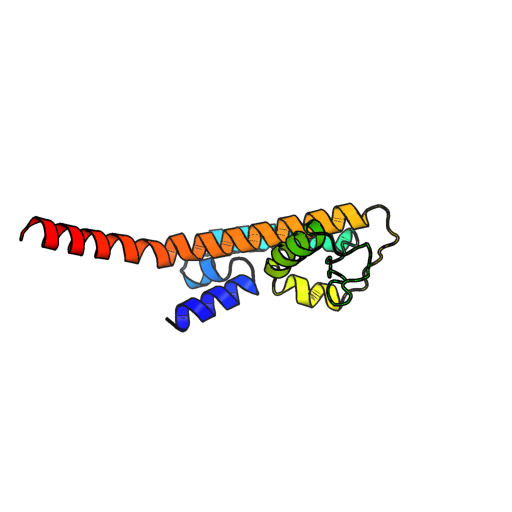 90 ? 8.538 -4.263 -20.332 1.00 64.81 90 GLU A N 1
ATOM 670 C CA . GLU A 1 90 ? 9.861 -3.906 -19.803 1.00 64.81 90 GLU A CA 1
ATOM 671 C C . GLU A 1 90 ? 10.683 -3.019 -20.756 1.00 64.81 90 GLU A C 1
ATOM 673 O O . GLU A 1 90 ? 11.654 -2.396 -20.336 1.00 64.81 90 GLU A O 1
ATOM 678 N N . THR A 1 91 ? 10.280 -2.905 -22.028 1.00 66.94 91 THR A N 1
ATOM 679 C CA . THR A 1 91 ? 10.989 -2.094 -23.037 1.00 66.94 91 THR A CA 1
ATOM 680 C C . THR A 1 91 ? 10.623 -0.608 -23.017 1.00 66.94 91 THR A C 1
ATOM 682 O O . THR A 1 91 ? 11.235 0.192 -23.727 1.00 66.94 91 THR A O 1
ATOM 685 N N . ALA A 1 92 ? 9.632 -0.207 -22.216 1.00 73.19 92 ALA A N 1
ATOM 686 C CA . ALA A 1 92 ? 9.242 1.190 -22.092 1.00 73.19 92 ALA A CA 1
ATOM 687 C C . ALA A 1 92 ? 10.284 1.982 -21.284 1.00 73.19 92 ALA A C 1
ATOM 689 O O . ALA A 1 92 ? 10.661 1.578 -20.194 1.00 73.19 92 ALA A O 1
ATOM 690 N N . SER A 1 93 ? 10.683 3.171 -21.747 1.00 77.00 93 SER A N 1
ATOM 691 C CA . SER A 1 93 ? 11.655 4.027 -21.035 1.00 77.00 93 SER A CA 1
ATOM 692 C C . SER A 1 93 ? 11.193 4.500 -19.649 1.00 77.00 93 SER A C 1
ATOM 694 O O . SER A 1 93 ? 11.991 5.031 -18.884 1.00 77.00 93 SER A O 1
ATOM 696 N N . PHE A 1 94 ? 9.905 4.341 -19.334 1.00 82.50 94 PHE A N 1
ATOM 697 C CA . PHE A 1 94 ? 9.318 4.702 -18.044 1.00 82.50 94 PHE A CA 1
ATOM 698 C C . PHE A 1 94 ? 9.083 3.500 -17.118 1.00 82.50 94 PHE A C 1
ATOM 700 O O . PHE A 1 94 ? 8.570 3.701 -16.018 1.00 82.50 94 PHE A O 1
ATOM 707 N N . SER A 1 95 ? 9.466 2.284 -17.522 1.00 82.25 95 SER A N 1
ATOM 708 C CA . SER A 1 95 ? 9.253 1.064 -16.732 1.00 82.25 95 SER A CA 1
ATOM 709 C C . SER A 1 95 ? 9.946 1.139 -15.365 1.00 82.25 95 SER A C 1
ATOM 711 O O . SER A 1 95 ? 9.325 0.839 -14.347 1.00 82.25 95 SER A O 1
ATOM 713 N N . ASP A 1 96 ? 11.173 1.664 -15.305 1.00 82.25 96 ASP A N 1
ATOM 714 C CA . ASP A 1 96 ? 11.906 1.883 -14.048 1.00 82.25 96 ASP A CA 1
ATOM 715 C C . ASP A 1 96 ? 11.180 2.856 -13.108 1.00 82.25 96 ASP A C 1
ATOM 717 O O . ASP A 1 96 ? 11.094 2.636 -11.895 1.00 82.25 96 ASP A O 1
ATOM 721 N N . LEU A 1 97 ? 10.601 3.922 -13.670 1.00 87.19 97 LEU A N 1
ATOM 722 C CA . LEU A 1 97 ? 9.812 4.888 -12.909 1.00 87.19 97 LEU A CA 1
ATOM 723 C C . LEU A 1 97 ? 8.505 4.256 -12.413 1.00 87.19 97 LEU A C 1
ATOM 725 O O . LEU A 1 97 ? 8.109 4.485 -11.270 1.00 87.19 97 LEU A O 1
ATOM 729 N N . GLY A 1 98 ? 7.850 3.437 -13.237 1.00 87.19 98 GLY A N 1
ATOM 730 C CA . GLY A 1 98 ? 6.672 2.668 -12.841 1.00 87.19 98 GLY A CA 1
ATOM 731 C C . GLY A 1 98 ? 6.965 1.738 -11.664 1.00 87.19 98 GLY A C 1
ATOM 732 O O . GLY A 1 98 ? 6.240 1.752 -10.669 1.00 87.19 98 GLY A O 1
ATOM 733 N N . SER A 1 99 ? 8.074 1.001 -11.725 1.00 84.88 99 SER A N 1
ATOM 734 C CA . SER A 1 99 ? 8.532 0.110 -10.652 1.00 84.88 99 SER A CA 1
ATOM 735 C C . SER A 1 99 ? 8.808 0.868 -9.346 1.00 84.88 99 SER A C 1
ATOM 737 O O . SER A 1 99 ? 8.475 0.383 -8.261 1.00 84.88 99 SER A O 1
ATOM 739 N N . PHE A 1 100 ? 9.334 2.096 -9.425 1.00 88.62 100 PHE A N 1
ATOM 740 C CA . PHE A 1 100 ? 9.489 2.970 -8.258 1.00 88.62 100 PHE A CA 1
ATOM 741 C C . PHE A 1 100 ? 8.139 3.339 -7.622 1.00 88.62 100 PHE A C 1
ATOM 743 O O . PHE A 1 100 ? 7.980 3.221 -6.405 1.00 88.62 100 PHE A O 1
ATOM 750 N N . TRP A 1 101 ? 7.137 3.720 -8.420 1.00 91.00 101 TRP A N 1
ATOM 751 C CA . TRP A 1 101 ? 5.791 4.019 -7.912 1.00 91.00 101 TRP A CA 1
ATOM 752 C C . TRP A 1 101 ? 5.130 2.807 -7.244 1.00 91.00 101 TRP A C 1
ATOM 754 O O . TRP A 1 101 ? 4.537 2.948 -6.170 1.00 91.00 101 TRP A O 1
ATOM 764 N N . LEU A 1 102 ? 5.292 1.612 -7.822 1.00 89.38 102 LEU A N 1
ATOM 765 C CA . LEU A 1 102 ? 4.828 0.360 -7.217 1.00 89.38 102 LEU A CA 1
ATOM 766 C C . LEU A 1 102 ? 5.515 0.103 -5.870 1.00 89.38 102 LEU A C 1
ATOM 768 O O . LEU A 1 102 ? 4.854 -0.247 -4.890 1.00 89.38 102 LEU A O 1
ATOM 772 N N . MET A 1 103 ? 6.825 0.335 -5.778 1.00 90.31 103 MET A N 1
ATOM 773 C CA . MET A 1 103 ? 7.573 0.191 -4.529 1.00 90.31 103 MET A CA 1
ATOM 774 C C . MET A 1 103 ? 7.085 1.165 -3.448 1.00 90.31 103 MET A C 1
ATOM 776 O O . MET A 1 103 ? 6.840 0.748 -2.315 1.00 90.31 103 MET A O 1
ATOM 780 N N . VAL A 1 104 ? 6.878 2.440 -3.796 1.00 92.81 104 VAL A N 1
ATOM 781 C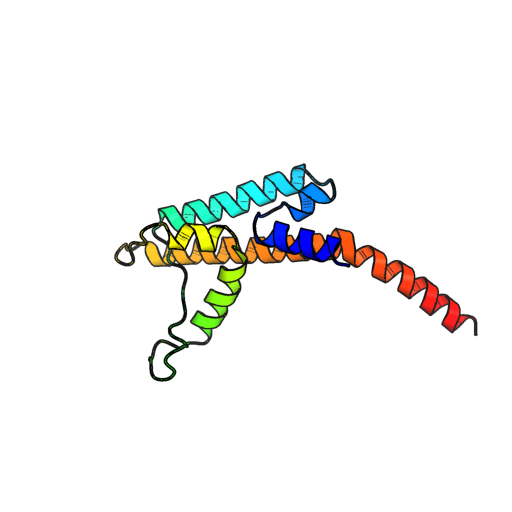 CA . VAL A 1 104 ? 6.369 3.463 -2.866 1.00 92.81 104 VAL A CA 1
ATOM 782 C C . VAL A 1 104 ? 4.964 3.110 -2.375 1.00 92.81 104 VAL A C 1
ATOM 784 O O . VAL A 1 104 ? 4.716 3.143 -1.169 1.00 92.81 104 VAL A O 1
ATOM 787 N N . SER A 1 105 ? 4.062 2.718 -3.279 1.00 93.44 105 SER A N 1
ATOM 788 C CA . SER A 1 105 ? 2.708 2.263 -2.926 1.00 93.44 105 SER A CA 1
ATOM 789 C C . SER A 1 105 ? 2.752 1.105 -1.918 1.00 93.44 105 SER A C 1
ATOM 791 O O . SER A 1 105 ? 2.077 1.135 -0.887 1.00 93.44 105 SER A O 1
ATOM 793 N N . SER A 1 106 ? 3.629 0.128 -2.152 1.00 92.00 106 SER A N 1
ATOM 794 C CA . SER A 1 106 ? 3.769 -1.050 -1.290 1.00 92.00 106 SER A CA 1
ATOM 795 C C . SER A 1 106 ? 4.320 -0.703 0.098 1.00 92.00 106 SER A C 1
ATOM 797 O O . SER A 1 106 ? 3.810 -1.180 1.114 1.00 92.00 106 SER A O 1
ATOM 799 N N . GLY A 1 107 ? 5.315 0.189 0.161 1.00 92.94 107 GLY A N 1
ATOM 800 C CA . GLY A 1 107 ? 5.855 0.702 1.422 1.00 92.94 107 GLY A CA 1
ATOM 801 C C . GLY A 1 107 ? 4.818 1.481 2.237 1.00 92.94 107 GLY A C 1
ATOM 802 O O . GLY A 1 107 ? 4.740 1.329 3.456 1.00 92.94 107 GLY A O 1
ATOM 803 N N . LEU A 1 108 ? 3.966 2.269 1.577 1.00 93.62 108 LEU A N 1
ATOM 804 C CA . LEU A 1 108 ? 2.869 2.970 2.247 1.00 93.62 108 LEU A CA 1
ATOM 805 C C . LEU A 1 108 ? 1.814 2.004 2.792 1.00 93.62 108 LEU A C 1
ATOM 807 O O . LEU A 1 108 ? 1.327 2.222 3.903 1.00 93.62 108 LEU A O 1
ATOM 811 N N . ASN A 1 109 ? 1.496 0.921 2.074 1.00 93.44 109 ASN A N 1
ATOM 812 C CA . ASN A 1 109 ? 0.587 -0.100 2.597 1.00 93.44 109 ASN A CA 1
ATOM 813 C C . ASN A 1 109 ? 1.159 -0.784 3.848 1.00 93.44 109 ASN A C 1
ATOM 815 O O . ASN A 1 109 ? 0.450 -0.964 4.839 1.00 93.44 109 ASN A O 1
ATOM 819 N N . TYR A 1 110 ? 2.463 -1.072 3.857 1.00 92.50 110 TYR A N 1
ATOM 820 C CA . TYR A 1 110 ? 3.143 -1.585 5.046 1.00 92.50 110 TYR A CA 1
ATOM 821 C C . TYR A 1 110 ? 3.027 -0.631 6.245 1.00 92.50 110 TYR A C 1
ATOM 823 O O . TYR A 1 110 ? 2.610 -1.044 7.331 1.00 92.50 110 TYR A O 1
ATOM 831 N N . PHE A 1 111 ? 3.327 0.659 6.059 1.00 93.31 111 PHE A N 1
ATOM 832 C CA . PHE A 1 111 ? 3.183 1.642 7.136 1.00 93.31 111 PHE A CA 1
ATOM 833 C C . PHE A 1 111 ? 1.732 1.802 7.594 1.00 93.31 111 PHE A C 1
ATOM 835 O O . PHE A 1 111 ? 1.485 1.945 8.792 1.00 93.31 111 PHE A O 1
ATOM 842 N N . ALA A 1 112 ? 0.762 1.717 6.681 1.00 91.44 112 ALA A N 1
ATOM 843 C CA . ALA A 1 112 ? -0.651 1.724 7.034 1.00 91.44 112 ALA A CA 1
ATOM 844 C C . ALA A 1 112 ? -1.010 0.521 7.921 1.00 91.44 112 ALA A C 1
ATOM 846 O O . ALA A 1 112 ? -1.665 0.702 8.947 1.00 91.44 112 ALA A O 1
ATOM 847 N N . MET A 1 113 ? -0.540 -0.688 7.594 1.00 91.31 113 MET A N 1
ATOM 848 C CA . MET A 1 113 ? -0.744 -1.877 8.431 1.00 91.31 113 MET A CA 1
ATOM 849 C C . MET A 1 113 ? -0.138 -1.715 9.828 1.00 91.31 113 MET A C 1
ATOM 851 O O . MET A 1 113 ? -0.814 -1.992 10.823 1.00 91.31 113 MET A O 1
ATOM 855 N N . LEU A 1 114 ? 1.110 -1.239 9.914 1.00 91.88 114 LEU A N 1
ATOM 856 C CA . LEU A 1 114 ? 1.768 -0.976 11.196 1.00 91.88 114 LEU A CA 1
ATOM 857 C C . LEU A 1 114 ? 1.003 0.060 12.019 1.00 91.88 114 LEU A C 1
ATOM 859 O O . LEU A 1 114 ? 0.797 -0.140 13.212 1.00 91.88 114 LEU A O 1
ATOM 863 N N . SER A 1 115 ? 0.528 1.129 11.378 1.00 91.06 115 SER A N 1
ATOM 864 C CA . SER A 1 115 ? -0.266 2.164 12.035 1.00 91.06 115 SER A CA 1
ATOM 865 C C . SER A 1 115 ? -1.583 1.611 12.586 1.00 91.06 115 SER A C 1
ATOM 867 O O . SER A 1 115 ? -1.935 1.918 13.722 1.00 91.06 115 SER A O 1
ATOM 869 N N . VAL A 1 116 ? -2.287 0.732 11.855 1.00 90.25 116 VAL A N 1
ATOM 870 C CA . VAL A 1 116 ? -3.484 0.051 12.389 1.00 90.25 116 VAL A CA 1
ATOM 871 C C . VAL A 1 116 ? -3.121 -0.801 13.605 1.00 90.25 116 VAL A C 1
ATOM 873 O O . VAL A 1 116 ? -3.849 -0.795 14.601 1.00 90.25 116 VAL A O 1
ATOM 876 N N . TRP A 1 117 ? -2.017 -1.549 13.533 1.00 89.94 117 TRP A N 1
ATOM 877 C CA . TRP A 1 117 ? -1.598 -2.406 14.636 1.00 89.94 117 TRP A CA 1
ATOM 878 C C . TRP A 1 117 ? -1.272 -1.601 15.890 1.00 89.94 117 TRP A C 1
ATOM 880 O O . TRP A 1 117 ? -1.796 -1.901 16.963 1.00 89.94 117 TRP A O 1
ATOM 890 N N . ASP A 1 118 ? -0.457 -0.563 15.748 1.00 89.56 118 ASP A N 1
ATOM 891 C CA . ASP A 1 118 ? -0.051 0.297 16.850 1.00 89.56 118 ASP A CA 1
ATOM 892 C C . ASP A 1 118 ? -1.257 1.025 17.465 1.00 89.56 118 ASP A C 1
ATOM 894 O O . ASP A 1 118 ? -1.529 0.906 18.662 1.00 89.56 118 ASP A O 1
ATOM 898 N N . HIS A 1 119 ? -2.078 1.658 16.622 1.00 85.44 119 HIS A N 1
ATOM 899 C CA . HIS A 1 119 ? -3.195 2.484 17.068 1.00 85.44 119 HIS A CA 1
ATOM 900 C C . HIS A 1 119 ? -4.311 1.686 17.762 1.00 85.44 119 HIS A C 1
ATOM 902 O O . HIS A 1 119 ? -4.824 2.111 18.796 1.00 85.44 119 HIS A O 1
ATOM 908 N N . PHE A 1 120 ? -4.701 0.520 17.229 1.00 84.56 120 PHE A N 1
ATOM 909 C CA . PHE A 1 120 ? -5.849 -0.240 17.753 1.00 84.56 120 PHE A CA 1
ATOM 910 C C . PHE A 1 120 ? -5.471 -1.427 18.642 1.00 84.56 120 PHE A C 1
ATOM 912 O O . PHE A 1 120 ? -6.275 -1.851 19.480 1.00 84.56 120 PHE A O 1
ATOM 919 N N . TYR A 1 121 ? -4.279 -2.001 18.466 1.00 81.38 121 TYR A N 1
ATOM 920 C CA . TYR A 1 121 ? -3.849 -3.192 19.204 1.00 81.38 121 TYR A CA 1
ATOM 921 C C . TYR A 1 121 ? -2.649 -2.940 20.124 1.00 81.38 121 TYR A C 1
ATOM 923 O O . TYR A 1 121 ? -2.529 -3.659 21.118 1.00 81.38 121 TYR A O 1
ATOM 931 N N . GLY A 1 122 ? -1.824 -1.924 19.851 1.00 70.38 122 GLY A N 1
ATOM 932 C CA . GLY A 1 122 ? -0.686 -1.514 20.680 1.00 70.38 122 GLY A CA 1
ATOM 933 C C . GLY A 1 122 ? -1.099 -0.824 21.982 1.00 70.38 122 GLY A C 1
ATOM 934 O O . GLY A 1 122 ? -0.603 -1.183 23.049 1.00 70.38 122 GLY A O 1
ATOM 935 N N . ALA A 1 123 ? -2.097 0.067 21.937 1.00 59.97 123 ALA A N 1
ATOM 936 C CA . ALA A 1 123 ? -2.536 0.848 23.103 1.00 59.97 123 ALA A CA 1
ATOM 937 C C . ALA A 1 123 ? -2.994 -0.001 24.310 1.00 59.97 123 ALA A C 1
ATOM 939 O O . ALA A 1 123 ? -2.765 0.377 25.455 1.00 59.97 123 ALA A O 1
ATOM 940 N N . LYS A 1 124 ? -3.585 -1.186 24.087 1.00 53.88 124 LYS A N 1
ATOM 941 C CA . LYS A 1 124 ? -4.031 -2.067 25.187 1.00 53.88 124 LYS A CA 1
ATOM 942 C C . LYS A 1 124 ? -2.893 -2.737 25.960 1.00 53.88 124 LYS A C 1
ATOM 944 O O . LYS A 1 124 ? -3.142 -3.241 27.048 1.00 53.88 124 LYS A O 1
ATOM 949 N N . ARG A 1 125 ? -1.675 -2.776 25.414 1.00 52.94 125 ARG A N 1
ATOM 950 C CA . ARG A 1 125 ? -0.530 -3.423 26.070 1.00 52.94 125 ARG A CA 1
ATOM 951 C C . ARG A 1 125 ? 0.127 -2.514 27.113 1.00 52.94 125 ARG A C 1
ATOM 953 O O . ARG A 1 125 ? 0.545 -3.008 28.151 1.00 52.94 125 ARG A O 1
ATOM 960 N N . ASN A 1 126 ? 0.158 -1.202 26.873 1.00 53.69 126 ASN A N 1
ATOM 961 C CA . ASN A 1 126 ? 0.810 -0.256 27.785 1.00 53.69 126 ASN A CA 1
ATOM 962 C C . ASN A 1 126 ? 0.022 -0.030 29.083 1.00 53.69 126 ASN A C 1
ATOM 964 O O . ASN A 1 126 ? 0.638 0.115 30.130 1.00 53.69 126 ASN A O 1
ATOM 968 N N . SER A 1 127 ? -1.315 -0.065 29.055 1.00 54.50 127 SER A N 1
ATOM 969 C CA . SER A 1 127 ? -2.119 0.092 30.279 1.00 54.50 127 SER A CA 1
ATOM 970 C C . SER A 1 127 ? -1.962 -1.082 31.251 1.00 54.50 127 SER A C 1
ATOM 972 O O . SER A 1 127 ? -1.870 -0.854 32.448 1.00 54.50 127 SER A O 1
ATOM 974 N N . GLN A 1 128 ? -1.866 -2.319 30.745 1.00 55.38 128 GLN A N 1
ATOM 975 C CA . GLN A 1 128 ? -1.613 -3.488 31.599 1.00 55.38 128 GLN A CA 1
ATOM 976 C C . GLN A 1 128 ? -0.206 -3.463 32.205 1.00 55.38 128 GLN A C 1
ATOM 978 O O . GLN A 1 128 ? -0.046 -3.799 33.369 1.00 55.38 128 GLN A O 1
ATOM 983 N N . ASN A 1 129 ? 0.813 -3.045 31.447 1.00 57.28 129 ASN A N 1
ATOM 984 C CA . ASN A 1 129 ? 2.181 -2.977 31.968 1.00 57.28 129 ASN A CA 1
ATOM 985 C C . ASN A 1 129 ? 2.330 -1.943 33.098 1.00 57.28 129 ASN A C 1
ATOM 987 O O . ASN A 1 129 ? 3.032 -2.227 34.061 1.00 57.28 129 ASN A O 1
ATOM 991 N N . CYS A 1 130 ? 1.638 -0.799 33.026 1.00 58.00 130 CYS A N 1
ATOM 992 C CA . CYS A 1 130 ? 1.636 0.169 34.128 1.00 58.00 130 CYS A CA 1
ATOM 993 C C . CYS A 1 130 ? 0.969 -0.373 35.401 1.00 58.00 130 CYS A C 1
ATOM 995 O O . CYS A 1 130 ? 1.420 -0.040 36.490 1.00 58.00 130 CYS A O 1
ATOM 997 N N . GLU A 1 131 ? -0.079 -1.196 35.290 1.00 59.31 131 GLU A N 1
ATOM 998 C CA . GLU A 1 131 ? -0.702 -1.834 36.463 1.00 59.31 131 GLU A CA 1
ATOM 999 C C . GLU A 1 131 ? 0.251 -2.844 37.125 1.00 59.31 131 GLU A C 1
ATOM 1001 O O . GLU A 1 131 ? 0.380 -2.849 38.346 1.00 59.31 131 GLU A O 1
ATOM 1006 N N . PHE A 1 132 ? 0.983 -3.639 36.334 1.00 59.22 132 PHE A N 1
ATOM 1007 C CA . PHE A 1 132 ? 1.980 -4.577 36.866 1.00 59.22 132 PHE A CA 1
ATOM 1008 C C . PHE A 1 132 ? 3.201 -3.876 37.484 1.00 59.22 132 PHE A C 1
ATOM 1010 O O . PHE A 1 132 ? 3.668 -4.308 38.533 1.00 59.22 132 PHE A O 1
ATOM 1017 N N . GLU A 1 133 ? 3.701 -2.788 36.886 1.00 63.88 133 GLU A N 1
ATOM 1018 C CA . GLU A 1 133 ? 4.790 -1.995 37.483 1.00 63.88 133 GLU A CA 1
ATOM 1019 C C . GLU A 1 133 ? 4.362 -1.328 38.799 1.00 63.88 133 GLU A C 1
ATOM 1021 O O . GLU A 1 133 ? 5.162 -1.231 39.725 1.00 63.88 133 GLU A O 1
ATOM 1026 N N . GLN A 1 134 ? 3.103 -0.896 38.923 1.00 61.12 134 GLN A N 1
ATOM 1027 C CA . GLN A 1 134 ? 2.597 -0.338 40.182 1.00 61.12 134 GLN A CA 1
ATOM 1028 C C . GLN A 1 134 ? 2.519 -1.392 41.295 1.00 61.12 134 GLN A C 1
ATOM 1030 O O . GLN A 1 134 ? 2.875 -1.097 42.432 1.00 61.12 134 GLN A O 1
ATOM 1035 N N . GLU A 1 135 ? 2.127 -2.625 40.971 1.00 60.75 135 GLU A N 1
ATOM 1036 C CA . GLU A 1 135 ? 2.025 -3.724 41.941 1.00 60.75 135 GLU A CA 1
ATOM 1037 C C . GLU A 1 135 ? 3.398 -4.261 42.400 1.00 60.75 135 GLU A C 1
ATOM 1039 O O . GLU A 1 135 ? 3.517 -4.832 43.485 1.00 60.75 135 GLU A O 1
ATOM 1044 N N . GLU A 1 136 ? 4.446 -4.083 41.587 1.00 67.25 136 GLU A N 1
ATOM 1045 C CA . GLU A 1 136 ? 5.824 -4.460 41.929 1.00 67.25 136 GLU A CA 1
ATOM 1046 C C . GLU A 1 136 ? 6.531 -3.396 42.786 1.00 67.25 136 GLU A C 1
ATOM 1048 O O . GLU A 1 136 ? 7.373 -3.737 43.608 1.00 67.25 136 GLU A O 1
ATOM 1053 N N . VAL A 1 137 ? 6.160 -2.117 42.650 1.00 67.44 137 VAL A N 1
ATOM 1054 C CA . VAL A 1 137 ? 6.681 -1.018 43.489 1.00 67.44 137 VAL A CA 1
ATOM 1055 C C . VAL A 1 137 ? 6.045 -1.000 44.888 1.00 67.44 137 VAL A C 1
ATOM 1057 O O . VAL A 1 137 ? 6.632 -0.459 45.823 1.00 67.44 137 VAL A O 1
ATOM 1060 N N . GLU A 1 138 ? 4.853 -1.582 45.052 1.00 60.38 138 GLU A N 1
ATOM 1061 C CA . GLU A 1 138 ? 4.134 -1.634 46.335 1.00 60.38 138 GLU A CA 1
ATOM 1062 C C . GLU A 1 138 ? 4.519 -2.845 47.220 1.00 60.38 138 GLU A C 1
ATOM 1064 O O . GLU A 1 138 ? 4.072 -2.936 48.365 1.00 60.38 138 GLU A O 1
ATOM 1069 N N . LYS A 1 139 ? 5.358 -3.766 46.722 1.00 54.47 139 LYS A N 1
ATOM 1070 C CA . LYS A 1 139 ? 5.874 -4.938 47.459 1.00 54.47 139 LYS A CA 1
ATOM 1071 C C . LYS A 1 139 ? 7.313 -4.748 47.925 1.00 54.47 139 LYS A C 1
ATOM 1073 O O . LYS A 1 139 ? 7.615 -5.261 49.027 1.00 54.47 139 LYS A O 1
#

Sequence (139 aa):
MAKRISVMLGAWLIPGLGFWVNGARKQAIILFILIELLFAVGLCLSGTIVIPSTFNPMASEANIVAILSFIVQFFNGGGLIISQVLPANETASFSDLGSFWLMVSSGLNYFAMLSVWDHFYGAKRNSQNCEFEQEEVEK

Secondary structure (DSSP, 8-state):
-HHHHHHHHHHHHSTTHHHHHTT-HHHHHHHHHHHHHHHHHHHHTT-------TT-TT-TT--HHHHHHHHHHHTTTHHHHHHTTS---TTSTTHHHHHHHHHHHHHHHHHHHHHHIIIIIIHHHHHHHHHHHHHHHT-

Radius of gyration: 19.28 Å; chains: 1; bounding box: 39×28×70 Å

Foldseek 3Di:
DVVLVVQLLVLLQQPLSLCVVVPNVVSSVVRRVVLVVLLVQLVVLLADQLDQPVVDPPDPRNDPVSVVLNVLLSSNNNSVVVRVVDDRDPPGPSRVVSSVSSSVSSNSSVVSSVCSCCVPPVVVVVVVVVVVVVVVVVD

pLDDT: mean 79.7, std 12.88, range [51.81, 94.31]